Protein AF-A0A1Z8LET2-F1 (afdb_monomer)

Radius of gyration: 22.54 Å; Cα contacts (8 Å, |Δi|>4): 140; chains: 1; bounding box: 55×34×60 Å

Solvent-accessible surface area (backbone atoms only — not comparable to full-atom values): 8296 Å² total; per-residue (Å²): 134,61,70,74,71,72,49,80,79,67,95,64,26,34,44,81,40,73,63,80,97,42,80,42,81,41,83,50,89,59,86,62,62,43,81,44,79,46,72,57,98,89,44,76,45,77,42,40,24,55,63,91,45,68,70,58,54,48,52,53,49,31,58,74,70,73,44,81,90,76,59,78,66,52,55,56,32,51,49,39,41,43,35,38,73,74,68,65,38,51,59,55,58,40,10,58,77,72,73,42,56,45,67,59,27,57,75,75,32,63,79,83,46,61,68,60,51,41,52,54,32,55,74,74,38,81,89,64,66,56,80,90,56,73,120

Sequence (135 aa):
MNVLKSLLKKEETYELMNLGDKAVWKKANFVFTIRKKVEIDGLVSHRDLRINSTKRAWLNFLNQAGVLPFQIRDLRTYFNWVLVSQLGLSNKEAGTYLGNSEAVNNQHYTQVSLGAISAKLRSNGPEMIFPQIAA

Nearest PDB structures (foldseek):
  7bnr-assembly1_A  TM=3.123E-01  e=1.022E+00  Myxococcus xanthus DK 1622
  7o0n-assembly1_B  TM=4.261E-01  e=2.962E+00  Myxococcus xanthus DK 1622
  8xi2-assembly1_L  TM=4.417E-01  e=4.049E+00  Chlamydomonas reinhardtii
  6sdk-assembly1_B  TM=2.758E-01  e=1.795E+00  Bacillus subtilis subsp. subtilis str. 168
  7bm8-assembly1_B  TM=3.318E-01  e=4.311E+00  Caulobacter vibrioides NA1000

pLDDT: mean 78.59, std 12.5, range [42.19, 93.25]

Structure (mmCIF, N/CA/C/O backbone):
data_AF-A0A1Z8LET2-F1
#
_entry.id   AF-A0A1Z8LET2-F1
#
loop_
_atom_site.group_PDB
_atom_site.id
_atom_site.type_symbol
_atom_site.label_atom_id
_atom_site.label_alt_id
_atom_site.label_comp_id
_atom_site.label_asym_id
_atom_site.label_entity_id
_atom_site.label_seq_id
_atom_site.pdbx_PDB_ins_code
_atom_site.Cartn_x
_atom_site.Cartn_y
_atom_site.Cartn_z
_atom_site.occupancy
_atom_site.B_iso_or_equiv
_atom_site.auth_seq_id
_atom_site.auth_comp_id
_atom_site.auth_asym_id
_atom_site.auth_atom_id
_atom_site.pdbx_PDB_model_num
ATOM 1 N N . MET A 1 1 ? -0.034 -16.129 6.304 1.00 48.47 1 MET A N 1
ATOM 2 C CA . MET A 1 1 ? 0.798 -15.525 5.232 1.00 48.47 1 MET A CA 1
ATOM 3 C C . MET A 1 1 ? 0.607 -16.246 3.878 1.00 48.47 1 MET A C 1
ATOM 5 O O . MET A 1 1 ? 1.579 -16.545 3.197 1.00 48.47 1 MET A O 1
ATOM 9 N N . ASN A 1 2 ? -0.643 -16.522 3.465 1.00 57.22 2 ASN A N 1
ATOM 10 C CA . ASN A 1 2 ? -0.955 -17.233 2.205 1.00 57.22 2 ASN A CA 1
ATOM 11 C C . ASN A 1 2 ? -1.275 -16.295 1.028 1.00 57.22 2 ASN A C 1
ATOM 13 O O . ASN A 1 2 ? -1.051 -16.671 -0.115 1.00 57.22 2 ASN A O 1
ATOM 17 N N . VAL A 1 3 ? -1.703 -15.057 1.293 1.00 60.31 3 VAL A N 1
ATOM 18 C CA . VAL A 1 3 ? -2.056 -14.073 0.250 1.00 60.31 3 VAL A CA 1
ATOM 19 C C . VAL A 1 3 ? -0.870 -13.728 -0.655 1.00 60.31 3 VAL A C 1
ATOM 21 O O . VAL A 1 3 ? -1.030 -13.586 -1.858 1.00 60.31 3 VAL A O 1
ATOM 24 N N . LEU A 1 4 ? 0.349 -13.647 -0.113 1.00 61.00 4 LEU A N 1
ATOM 25 C CA . LEU A 1 4 ? 1.532 -13.371 -0.938 1.00 61.00 4 LEU A CA 1
ATOM 26 C C . LEU A 1 4 ? 1.892 -14.544 -1.860 1.00 61.00 4 LEU A C 1
ATOM 28 O O . LEU A 1 4 ? 2.479 -14.324 -2.913 1.00 61.00 4 LEU A O 1
ATOM 32 N N . LYS A 1 5 ? 1.528 -15.777 -1.483 1.00 69.94 5 LYS A N 1
ATOM 33 C CA . LYS A 1 5 ? 1.760 -16.975 -2.302 1.00 69.94 5 LYS A CA 1
ATOM 34 C C . LYS A 1 5 ? 0.753 -17.103 -3.446 1.00 69.94 5 LYS A C 1
ATOM 36 O O . LYS A 1 5 ? 1.074 -17.739 -4.440 1.00 69.94 5 LYS A O 1
ATOM 41 N N . SER A 1 6 ? -0.435 -16.504 -3.318 1.00 75.00 6 SER A N 1
ATOM 42 C CA . SER A 1 6 ? -1.432 -16.462 -4.395 1.00 75.00 6 SER A CA 1
ATOM 43 C C . SER A 1 6 ? -1.172 -15.356 -5.420 1.00 75.00 6 SER A C 1
ATOM 45 O O . SER A 1 6 ? -1.845 -15.312 -6.446 1.00 75.00 6 SER A O 1
ATOM 47 N N . LEU A 1 7 ? -0.227 -14.445 -5.162 1.00 71.25 7 LEU A N 1
ATOM 48 C CA . LEU A 1 7 ? 0.146 -13.427 -6.138 1.00 71.25 7 LEU A CA 1
ATOM 49 C C . LEU A 1 7 ? 0.975 -14.056 -7.258 1.00 71.25 7 LEU A C 1
ATOM 51 O O . LEU A 1 7 ? 1.901 -14.829 -7.015 1.00 71.25 7 LEU A O 1
ATOM 55 N N . LEU A 1 8 ? 0.639 -13.694 -8.495 1.00 73.25 8 LEU A N 1
ATOM 56 C CA . LEU A 1 8 ? 1.292 -14.213 -9.687 1.00 73.25 8 LEU A CA 1
ATOM 57 C C . LEU A 1 8 ? 2.757 -13.762 -9.703 1.00 73.25 8 LEU A C 1
ATOM 59 O O . LEU A 1 8 ? 3.063 -12.591 -9.934 1.00 73.25 8 LEU A O 1
ATOM 63 N N . LYS A 1 9 ? 3.666 -14.696 -9.420 1.00 72.88 9 LYS A N 1
ATOM 64 C CA . LYS A 1 9 ? 5.098 -14.415 -9.381 1.00 72.88 9 LYS A CA 1
ATOM 65 C C . LYS A 1 9 ? 5.611 -14.268 -10.808 1.00 72.88 9 LYS A C 1
ATOM 67 O O . LYS A 1 9 ? 5.437 -15.161 -11.632 1.00 72.88 9 LYS A O 1
ATOM 72 N N . LYS A 1 10 ? 6.233 -13.131 -11.101 1.00 82.06 10 LYS A N 1
ATOM 73 C CA . LYS A 1 10 ? 6.946 -12.938 -12.364 1.00 82.06 10 LYS A CA 1
ATOM 74 C C . LYS A 1 10 ? 8.288 -13.655 -12.287 1.00 82.06 10 LYS A C 1
ATOM 76 O O . LYS A 1 10 ? 8.959 -13.573 -11.259 1.00 82.06 10 LYS A O 1
ATOM 81 N N . GLU A 1 11 ? 8.652 -14.363 -13.353 1.00 76.25 11 GLU A N 1
ATOM 82 C CA . GLU A 1 11 ? 9.924 -15.093 -13.424 1.00 76.25 11 GLU A CA 1
ATOM 83 C C . GLU A 1 11 ? 11.120 -14.141 -13.352 1.00 76.25 11 GLU A C 1
ATOM 85 O O . GLU A 1 11 ? 12.109 -14.429 -12.678 1.00 76.25 11 GLU A O 1
ATOM 90 N N . GLU A 1 12 ? 11.009 -12.975 -13.994 1.00 85.94 12 GLU A N 1
ATOM 91 C CA . GLU A 1 12 ? 12.061 -11.966 -14.024 1.00 85.94 12 GLU A CA 1
ATOM 92 C C . GLU A 1 12 ? 11.473 -10.558 -13.948 1.00 85.94 12 GLU A C 1
ATOM 94 O O . GLU A 1 12 ? 10.543 -10.219 -14.681 1.00 85.94 12 GLU A O 1
ATOM 99 N N . THR A 1 13 ? 12.037 -9.721 -13.074 1.00 90.31 13 THR A N 1
ATOM 100 C CA . THR A 1 13 ? 11.667 -8.305 -12.978 1.00 90.31 13 THR A CA 1
ATOM 101 C C . THR A 1 13 ? 12.907 -7.426 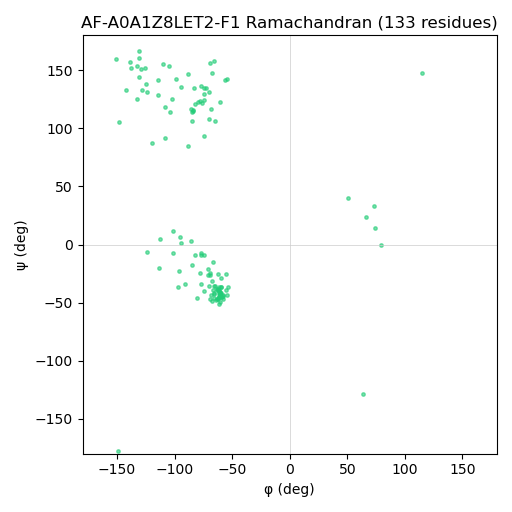-12.939 1.00 90.31 13 THR A C 1
ATOM 103 O O . THR A 1 13 ? 13.975 -7.880 -12.524 1.00 90.31 13 THR A O 1
ATOM 106 N N . TYR A 1 14 ? 12.778 -6.176 -13.379 1.00 89.88 14 TYR A N 1
ATOM 107 C CA . TYR A 1 14 ? 13.911 -5.259 -13.514 1.00 89.88 14 TYR A CA 1
ATOM 108 C C . TYR A 1 14 ? 13.652 -3.907 -12.840 1.00 89.88 14 TYR A C 1
ATOM 110 O O . TYR A 1 14 ? 12.517 -3.426 -12.767 1.00 89.88 14 TYR A O 1
ATOM 118 N N . GLU A 1 15 ? 14.724 -3.266 -12.384 1.00 90.19 15 GLU A N 1
ATOM 119 C CA . GLU A 1 15 ? 14.742 -1.866 -11.952 1.00 90.19 15 GLU A CA 1
ATOM 120 C C . GLU A 1 15 ? 15.918 -1.137 -12.605 1.00 90.19 15 GLU A C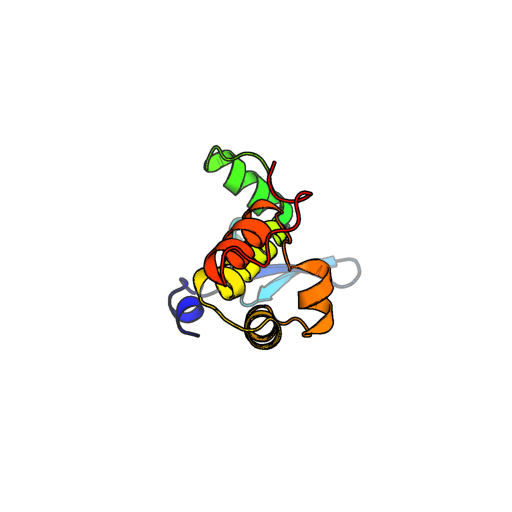 1
ATOM 122 O O . GLU A 1 15 ? 16.985 -1.715 -12.821 1.00 90.19 15 GLU A O 1
ATOM 127 N N . LEU A 1 16 ? 15.702 0.134 -12.941 1.00 88.69 16 LEU A N 1
ATOM 128 C CA . LEU A 1 16 ? 16.763 1.026 -13.381 1.00 88.69 16 LEU A CA 1
ATOM 129 C C . LEU A 1 16 ? 17.407 1.642 -12.139 1.00 88.69 16 LEU A C 1
ATOM 131 O O . LEU A 1 16 ? 16.742 2.359 -11.391 1.00 88.69 16 LEU A O 1
ATOM 135 N N . MET A 1 17 ? 18.686 1.357 -11.923 1.00 87.50 17 MET A N 1
ATOM 136 C CA . MET A 1 17 ? 19.450 1.878 -10.793 1.00 87.50 17 MET A CA 1
ATOM 137 C C . MET A 1 17 ? 20.559 2.800 -11.283 1.00 87.50 17 MET A C 1
ATOM 139 O O . MET A 1 17 ? 21.220 2.508 -12.277 1.00 87.50 17 MET A O 1
ATOM 143 N N . ASN A 1 18 ? 20.802 3.883 -10.551 1.00 87.94 18 ASN A N 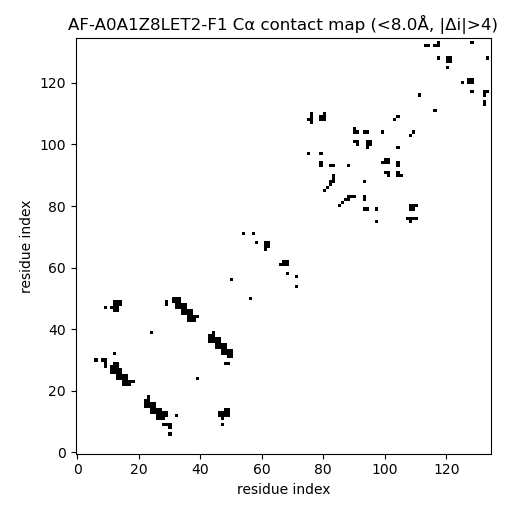1
ATOM 144 C CA . ASN A 1 18 ? 21.955 4.742 -10.793 1.00 87.94 18 ASN A CA 1
ATOM 145 C C . ASN A 1 18 ? 23.164 4.160 -10.050 1.00 87.94 18 ASN A C 1
ATOM 147 O O . ASN A 1 18 ? 23.173 4.097 -8.821 1.00 87.94 18 ASN A O 1
ATOM 151 N N . LEU A 1 19 ? 24.162 3.702 -10.802 1.00 85.06 19 LEU A N 1
ATOM 152 C CA . LEU A 1 19 ? 25.453 3.227 -10.309 1.00 85.06 19 LEU A CA 1
ATOM 153 C C . LEU A 1 19 ? 26.503 4.278 -10.681 1.00 85.06 19 LEU A C 1
ATOM 155 O O . LEU A 1 19 ? 27.039 4.272 -11.790 1.00 85.06 19 LEU A O 1
ATOM 159 N N . GLY A 1 20 ? 26.738 5.218 -9.761 1.00 86.50 20 GLY A N 1
ATOM 160 C CA . GLY A 1 20 ? 27.483 6.443 -10.057 1.00 86.50 20 GLY A CA 1
ATOM 161 C C . GLY A 1 20 ? 26.737 7.283 -11.096 1.00 86.50 20 GLY A C 1
ATOM 162 O O . GLY A 1 20 ? 25.532 7.495 -10.965 1.00 86.50 20 GLY A O 1
ATOM 163 N N . ASP A 1 21 ? 27.434 7.682 -12.159 1.00 88.38 21 ASP A N 1
ATOM 164 C CA . ASP A 1 21 ? 26.877 8.515 -13.236 1.00 88.38 21 ASP A CA 1
ATOM 165 C C . ASP A 1 21 ? 26.152 7.717 -14.333 1.00 88.38 21 ASP A C 1
ATOM 167 O O . ASP A 1 21 ? 25.704 8.282 -15.331 1.00 88.38 21 ASP A O 1
ATOM 171 N N . LYS A 1 22 ? 26.041 6.389 -14.189 1.00 87.81 22 LYS A N 1
ATOM 172 C CA . LYS A 1 22 ? 25.415 5.520 -15.193 1.00 87.81 22 LYS A CA 1
ATOM 173 C C . LYS A 1 22 ? 24.135 4.890 -14.663 1.00 87.81 22 LYS A C 1
ATOM 175 O O . LYS A 1 22 ? 24.129 4.236 -13.621 1.00 87.81 22 LYS A O 1
ATOM 180 N N . ALA A 1 23 ? 23.058 5.028 -15.431 1.00 88.00 23 ALA A N 1
ATOM 181 C CA . ALA A 1 23 ? 21.828 4.284 -15.208 1.00 88.00 23 ALA A CA 1
ATOM 182 C C . ALA A 1 23 ? 21.979 2.868 -15.789 1.00 88.00 23 ALA A C 1
ATOM 184 O O . ALA A 1 23 ? 22.270 2.702 -16.972 1.00 88.00 23 ALA A O 1
ATOM 185 N N . VAL A 1 24 ? 21.804 1.846 -14.953 1.00 90.19 24 VAL A N 1
ATOM 186 C CA . VAL A 1 24 ? 21.989 0.436 -15.312 1.00 90.19 24 VAL A CA 1
ATOM 187 C C . VAL A 1 24 ? 20.749 -0.353 -14.915 1.00 90.19 24 VAL A C 1
ATOM 189 O O . VAL A 1 24 ? 20.249 -0.234 -13.795 1.00 90.19 24 VAL A O 1
ATOM 192 N N . TRP A 1 25 ? 20.260 -1.193 -15.824 1.00 90.12 25 TRP A N 1
ATOM 193 C CA . TRP A 1 25 ? 19.190 -2.135 -15.519 1.00 90.12 25 TRP A CA 1
ATOM 194 C C . TRP A 1 25 ? 19.719 -3.294 -14.678 1.00 90.12 25 TRP A C 1
ATOM 196 O O . TRP A 1 25 ? 20.715 -3.932 -15.020 1.00 90.12 25 TRP A O 1
ATOM 206 N N . LYS A 1 26 ? 19.039 -3.590 -13.571 1.00 89.06 26 LYS A N 1
ATOM 207 C CA . LYS A 1 26 ? 19.358 -4.722 -12.700 1.00 89.06 26 LYS A CA 1
ATOM 208 C C . LYS A 1 26 ? 18.142 -5.615 -12.525 1.00 89.06 26 LYS A C 1
ATOM 210 O O . LYS A 1 26 ? 17.023 -5.135 -12.347 1.00 89.06 26 LYS A O 1
ATOM 215 N N . LYS A 1 27 ? 18.383 -6.925 -12.574 1.00 89.38 27 LYS A N 1
ATOM 216 C CA . LYS A 1 27 ? 17.376 -7.944 -12.275 1.00 89.38 27 LYS A CA 1
ATOM 217 C C . LYS A 1 27 ? 17.115 -7.975 -10.768 1.00 89.38 27 LYS A C 1
ATOM 219 O O . LYS A 1 27 ? 18.054 -7.978 -9.976 1.00 89.38 27 LYS A 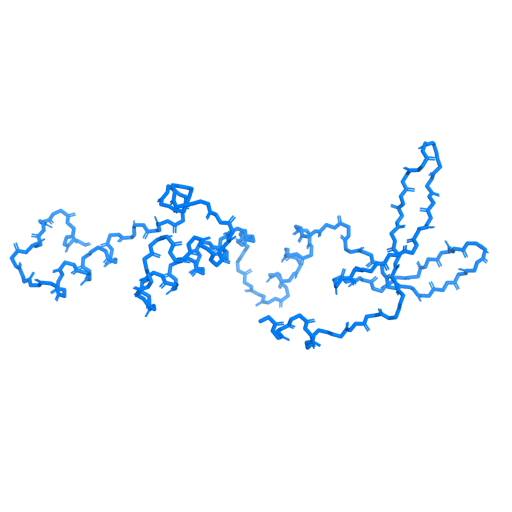O 1
ATOM 224 N N . ALA A 1 28 ? 15.845 -8.025 -10.389 1.00 85.69 28 ALA A N 1
ATOM 225 C CA . ALA A 1 28 ? 15.379 -8.140 -9.012 1.00 85.69 28 ALA A CA 1
ATOM 226 C C . ALA A 1 28 ? 14.044 -8.908 -8.960 1.00 85.69 28 ALA A C 1
ATOM 228 O O . ALA A 1 28 ? 13.547 -9.377 -9.986 1.00 85.69 28 ALA A O 1
ATOM 229 N N . ASN A 1 29 ? 13.465 -9.050 -7.764 1.00 85.50 29 ASN A N 1
ATOM 230 C CA . ASN A 1 29 ? 12.199 -9.750 -7.531 1.00 85.50 29 ASN A CA 1
ATOM 231 C C . ASN A 1 29 ? 11.161 -8.790 -6.935 1.00 85.50 29 ASN A C 1
ATOM 233 O O . ASN A 1 29 ? 11.022 -8.691 -5.715 1.00 85.50 29 ASN A O 1
ATOM 237 N N . PHE A 1 30 ? 10.424 -8.084 -7.790 1.00 85.69 30 PHE A N 1
ATOM 238 C CA . PHE A 1 30 ? 9.322 -7.223 -7.369 1.00 85.69 30 PHE A CA 1
ATOM 239 C C . PHE A 1 30 ? 7.986 -7.955 -7.436 1.00 85.69 30 PHE A C 1
ATOM 241 O O . PHE A 1 30 ? 7.660 -8.608 -8.423 1.00 85.69 30 PHE A O 1
ATOM 248 N N . VAL A 1 31 ? 7.183 -7.794 -6.384 1.00 80.56 31 VAL A N 1
ATOM 249 C CA . VAL A 1 31 ? 5.818 -8.340 -6.321 1.00 80.56 31 VAL A CA 1
ATOM 250 C C . VAL A 1 31 ? 4.860 -7.526 -7.194 1.00 80.56 31 VAL A C 1
ATOM 252 O O . VAL A 1 31 ? 4.018 -8.088 -7.886 1.00 80.56 31 VAL A O 1
ATOM 255 N N . PHE A 1 32 ? 5.010 -6.199 -7.193 1.00 80.19 32 PHE A N 1
ATOM 256 C CA . PHE A 1 32 ? 4.182 -5.289 -7.979 1.00 80.19 32 PHE A CA 1
ATOM 257 C C . PHE A 1 32 ? 4.992 -4.710 -9.133 1.00 80.19 32 PHE A C 1
ATOM 259 O O . PHE A 1 32 ? 5.987 -4.010 -8.914 1.00 80.19 32 PHE A O 1
ATOM 266 N N . THR A 1 33 ? 4.553 -4.996 -10.355 1.00 87.56 33 THR A N 1
ATOM 267 C CA . THR A 1 33 ? 5.269 -4.634 -11.577 1.00 87.56 33 THR A CA 1
ATOM 268 C C . THR A 1 33 ? 4.379 -3.946 -12.602 1.00 87.56 33 THR A C 1
ATOM 270 O O . THR A 1 33 ? 3.153 -4.029 -12.554 1.00 87.56 33 THR A O 1
ATOM 273 N N . ILE A 1 34 ? 5.015 -3.245 -13.537 1.00 86.69 34 ILE A N 1
ATOM 274 C CA . ILE A 1 34 ? 4.397 -2.681 -14.733 1.00 86.69 34 ILE A CA 1
ATOM 275 C C . ILE A 1 34 ? 5.130 -3.197 -15.968 1.00 86.69 34 ILE A C 1
ATOM 277 O O . ILE A 1 34 ? 6.358 -3.133 -16.040 1.00 86.69 34 ILE A O 1
ATOM 281 N N . ARG A 1 35 ? 4.381 -3.684 -16.958 1.00 89.19 35 ARG A N 1
ATOM 282 C CA . ARG A 1 35 ? 4.961 -4.161 -18.213 1.00 89.19 35 ARG A CA 1
ATOM 283 C C . ARG A 1 35 ? 5.232 -2.987 -19.145 1.00 89.19 35 ARG A C 1
ATOM 285 O O . ARG A 1 35 ? 4.311 -2.255 -19.499 1.00 89.19 35 ARG A O 1
ATOM 292 N N . LYS A 1 36 ? 6.491 -2.795 -19.541 1.00 90.19 36 LYS A N 1
ATOM 293 C CA . LYS A 1 36 ? 6.907 -1.725 -20.463 1.00 90.19 36 LYS A CA 1
ATOM 294 C C . LYS A 1 36 ? 7.923 -2.232 -21.476 1.00 90.19 36 LYS A C 1
ATOM 296 O O . LYS A 1 36 ? 8.685 -3.151 -21.189 1.00 90.19 36 LYS A O 1
ATOM 301 N N . LYS A 1 37 ? 7.939 -1.614 -22.656 1.00 92.88 37 LYS A N 1
ATOM 302 C CA . LYS A 1 37 ? 8.987 -1.812 -23.662 1.00 92.88 37 LYS A CA 1
ATOM 303 C C . LYS A 1 37 ? 10.240 -1.053 -23.224 1.00 92.88 37 LYS A C 1
ATOM 305 O O . LYS A 1 37 ? 10.168 0.156 -23.017 1.00 92.88 37 LYS A O 1
ATOM 310 N N . VAL A 1 38 ? 11.352 -1.763 -23.061 1.00 91.12 38 VAL A N 1
ATOM 311 C CA . VAL A 1 38 ? 12.654 -1.203 -22.669 1.00 91.12 38 VAL A CA 1
ATOM 312 C C . VAL A 1 38 ? 13.776 -1.855 -23.463 1.00 91.12 38 VAL A C 1
ATOM 314 O O . VAL A 1 38 ? 13.620 -2.968 -23.966 1.00 91.12 38 VAL A O 1
ATOM 317 N N . GLU A 1 39 ? 14.899 -1.154 -23.562 1.00 90.19 39 GLU A N 1
ATOM 318 C CA . GLU A 1 39 ? 16.147 -1.675 -24.107 1.00 90.19 39 GLU A CA 1
ATOM 319 C C . GLU A 1 39 ? 17.098 -2.012 -22.960 1.00 90.19 39 GLU A C 1
ATOM 321 O O . GLU A 1 39 ? 17.364 -1.172 -22.096 1.00 90.19 39 GLU A O 1
ATOM 326 N N . ILE A 1 40 ? 17.567 -3.257 -22.937 1.00 85.88 40 ILE A N 1
ATOM 327 C CA . ILE A 1 40 ? 18.545 -3.762 -21.973 1.00 85.88 40 ILE A CA 1
ATOM 328 C C . ILE A 1 40 ? 19.591 -4.522 -22.782 1.00 85.88 40 ILE A C 1
ATOM 330 O O . ILE A 1 40 ? 19.221 -5.399 -23.561 1.00 85.88 40 ILE A O 1
ATOM 334 N N . ASP A 1 41 ? 20.865 -4.158 -22.631 1.00 83.81 41 ASP A N 1
ATOM 335 C CA . ASP A 1 41 ? 21.998 -4.784 -23.328 1.00 83.81 41 ASP A CA 1
ATOM 336 C C . ASP A 1 41 ? 21.802 -4.882 -24.859 1.00 83.81 41 ASP A C 1
ATOM 338 O O . ASP A 1 41 ? 22.109 -5.895 -25.482 1.00 83.81 41 ASP A O 1
ATOM 342 N N . GLY A 1 42 ? 21.235 -3.832 -25.472 1.00 86.12 42 GLY A N 1
ATOM 343 C CA . GLY A 1 42 ? 20.965 -3.757 -26.916 1.00 86.12 42 GLY A CA 1
ATOM 344 C C . GLY A 1 42 ? 19.717 -4.516 -27.389 1.00 86.12 42 GLY A C 1
ATOM 345 O O . GLY A 1 42 ? 19.393 -4.491 -28.575 1.00 86.12 42 GLY A O 1
ATOM 346 N N . LEU A 1 43 ? 18.983 -5.179 -26.486 1.00 89.56 43 LEU A N 1
ATOM 347 C CA . LEU A 1 43 ? 17.758 -5.907 -26.811 1.00 89.56 43 LEU A CA 1
ATOM 348 C C . LEU A 1 43 ? 16.510 -5.139 -26.368 1.00 89.56 43 LEU A C 1
ATOM 350 O O . LEU A 1 43 ? 16.203 -5.020 -25.177 1.00 89.56 43 LEU A O 1
ATOM 354 N N . VAL A 1 44 ? 15.715 -4.699 -27.344 1.00 91.19 44 VAL A N 1
ATOM 355 C CA . VAL A 1 44 ? 14.426 -4.045 -27.102 1.00 91.19 44 VAL A CA 1
ATOM 356 C C . VAL A 1 44 ? 13.332 -5.091 -26.902 1.00 91.19 44 VAL A C 1
ATOM 358 O O . VAL A 1 44 ? 12.967 -5.824 -27.818 1.00 91.19 44 VAL A O 1
ATOM 361 N N . SER A 1 45 ? 12.760 -5.152 -25.704 1.00 91.38 45 SER A N 1
ATOM 362 C CA . SER A 1 45 ? 11.738 -6.147 -25.357 1.00 91.38 45 SER A CA 1
ATOM 363 C C . SER A 1 45 ? 10.773 -5.624 -24.292 1.00 91.38 45 SER A C 1
ATOM 365 O O . SER A 1 45 ? 11.058 -4.664 -23.577 1.00 91.38 45 SER A O 1
ATOM 367 N N . HIS A 1 46 ? 9.589 -6.232 -24.194 1.00 92.19 46 HIS A N 1
ATOM 368 C CA . HIS A 1 46 ? 8.676 -5.942 -23.088 1.00 92.19 46 HIS A CA 1
ATOM 369 C C . HIS A 1 46 ? 9.151 -6.667 -21.831 1.00 92.19 46 HIS A C 1
ATOM 371 O O . HIS A 1 46 ? 9.264 -7.892 -21.839 1.00 92.19 46 HIS A O 1
ATOM 377 N N . ARG A 1 47 ? 9.380 -5.919 -20.753 1.00 89.44 47 ARG A N 1
ATOM 378 C CA . ARG A 1 47 ? 9.821 -6.443 -19.456 1.00 89.44 47 ARG A CA 1
ATOM 379 C C . ARG A 1 47 ? 8.882 -5.987 -18.346 1.00 89.44 47 ARG A C 1
ATOM 381 O O . ARG A 1 47 ? 8.257 -4.929 -18.451 1.00 89.44 47 ARG A O 1
ATOM 388 N N . ASP A 1 48 ? 8.793 -6.793 -17.294 1.00 91.38 48 ASP A N 1
ATOM 389 C CA . ASP A 1 48 ? 8.096 -6.437 -16.060 1.00 91.38 48 ASP A CA 1
ATOM 390 C C . ASP A 1 48 ? 9.048 -5.617 -15.174 1.00 91.38 48 ASP A C 1
ATOM 392 O O . ASP A 1 48 ? 10.104 -6.087 -14.749 1.00 91.38 48 ASP A O 1
ATOM 396 N N . LEU A 1 49 ? 8.696 -4.356 -14.931 1.00 90.06 49 LEU A N 1
ATOM 397 C CA . LEU A 1 49 ? 9.525 -3.394 -14.205 1.00 90.06 49 LEU A CA 1
ATOM 398 C C . LEU A 1 49 ? 8.922 -3.062 -12.847 1.00 90.06 49 LEU A C 1
ATOM 400 O O . LEU A 1 49 ? 7.702 -3.115 -12.691 1.00 90.06 49 LEU A O 1
ATOM 404 N N . ARG A 1 50 ? 9.741 -2.625 -11.887 1.00 87.50 50 ARG A N 1
ATOM 405 C CA . ARG A 1 50 ? 9.234 -2.032 -10.640 1.00 87.50 50 ARG A CA 1
ATOM 406 C C . ARG A 1 50 ? 8.273 -0.872 -10.936 1.00 87.50 50 ARG A C 1
ATOM 408 O O . ARG A 1 50 ? 8.492 -0.061 -11.835 1.00 87.50 50 ARG A O 1
ATOM 415 N N . ILE A 1 51 ? 7.215 -0.741 -10.137 1.00 85.31 51 ILE A N 1
ATOM 416 C CA . ILE A 1 51 ? 6.404 0.480 -10.132 1.00 85.31 51 ILE A CA 1
ATOM 417 C C . ILE A 1 51 ? 7.230 1.634 -9.543 1.00 85.31 51 ILE A C 1
ATOM 419 O O . ILE A 1 51 ? 7.563 1.631 -8.361 1.00 85.31 51 ILE A O 1
ATOM 423 N N . ASN A 1 52 ? 7.500 2.658 -10.354 1.00 79.75 52 ASN A N 1
ATOM 424 C CA . ASN A 1 52 ? 8.324 3.805 -9.944 1.00 79.75 52 ASN A CA 1
ATOM 425 C C . ASN A 1 52 ? 7.653 4.710 -8.896 1.00 79.75 52 ASN A C 1
ATOM 427 O O . ASN A 1 52 ? 8.330 5.443 -8.183 1.00 79.75 52 ASN A O 1
ATOM 431 N N . SER A 1 53 ? 6.319 4.724 -8.824 1.00 85.56 53 SER A N 1
ATOM 432 C CA . SER A 1 53 ? 5.595 5.562 -7.866 1.00 85.56 53 SER A CA 1
ATOM 433 C C . SER A 1 53 ? 4.294 4.915 -7.419 1.00 85.56 53 SER A C 1
ATOM 435 O O . SER A 1 53 ? 3.292 4.938 -8.137 1.00 85.56 53 SER A O 1
ATOM 437 N N . THR A 1 54 ? 4.290 4.410 -6.186 1.00 84.62 54 THR A N 1
ATOM 438 C CA . THR A 1 54 ? 3.087 3.876 -5.536 1.00 84.62 54 THR A CA 1
ATOM 439 C C . THR A 1 54 ? 1.995 4.939 -5.421 1.00 84.62 54 THR A C 1
ATOM 441 O O . THR A 1 54 ? 0.829 4.638 -5.637 1.00 84.62 54 THR A O 1
ATOM 444 N N . LYS A 1 55 ? 2.359 6.208 -5.173 1.00 86.12 55 LYS A N 1
ATOM 445 C CA . LYS A 1 55 ? 1.401 7.326 -5.098 1.00 86.12 55 LYS A CA 1
ATOM 446 C C . LYS A 1 55 ? 0.661 7.544 -6.423 1.00 86.12 55 LYS A C 1
ATOM 448 O O . LYS A 1 55 ? -0.554 7.705 -6.414 1.00 86.12 55 LYS A O 1
ATOM 453 N N . ARG A 1 56 ? 1.376 7.541 -7.558 1.00 87.00 56 ARG A N 1
ATOM 454 C CA . ARG A 1 56 ? 0.744 7.683 -8.884 1.00 87.00 56 ARG A CA 1
ATOM 455 C C . ARG A 1 56 ? -0.098 6.461 -9.235 1.00 87.00 56 ARG A C 1
ATOM 457 O O . ARG A 1 56 ? -1.211 6.622 -9.716 1.00 87.00 56 ARG A O 1
ATOM 464 N N . ALA A 1 57 ? 0.420 5.260 -8.970 1.00 86.62 57 ALA A N 1
ATOM 465 C CA . ALA A 1 57 ? -0.320 4.022 -9.199 1.00 86.62 57 ALA A CA 1
ATOM 466 C C . ALA A 1 57 ? -1.641 4.005 -8.413 1.00 86.62 57 ALA A C 1
ATOM 468 O O . ALA A 1 57 ? -2.683 3.683 -8.970 1.00 86.62 57 ALA A O 1
ATOM 469 N N . TRP A 1 58 ? -1.602 4.438 -7.153 1.00 89.56 58 TRP A N 1
ATOM 470 C CA . TRP A 1 58 ? -2.780 4.566 -6.305 1.00 89.56 58 TRP A CA 1
ATOM 471 C C . TRP A 1 58 ? -3.796 5.583 -6.828 1.00 89.56 58 TRP A C 1
ATOM 473 O O . TRP A 1 58 ? -4.975 5.267 -6.927 1.00 89.56 58 TRP A O 1
ATOM 483 N N . LEU A 1 59 ? -3.348 6.780 -7.218 1.00 89.25 59 LEU A N 1
ATOM 484 C CA . LEU A 1 59 ? -4.249 7.792 -7.772 1.00 89.25 59 LEU A CA 1
ATOM 485 C C . LEU A 1 59 ? -4.933 7.299 -9.056 1.00 89.25 59 LEU A C 1
ATOM 487 O O . LEU A 1 59 ? -6.137 7.468 -9.216 1.00 89.25 59 LEU A O 1
ATOM 491 N N . ASN A 1 60 ? -4.181 6.643 -9.943 1.00 88.19 60 ASN A N 1
ATOM 492 C CA . ASN A 1 60 ? -4.741 6.055 -11.158 1.00 88.19 60 ASN A CA 1
ATOM 493 C C . ASN A 1 60 ? -5.784 4.980 -10.838 1.00 88.19 60 ASN A C 1
ATOM 495 O O . ASN A 1 60 ? -6.817 4.929 -11.498 1.00 88.19 60 ASN A O 1
ATOM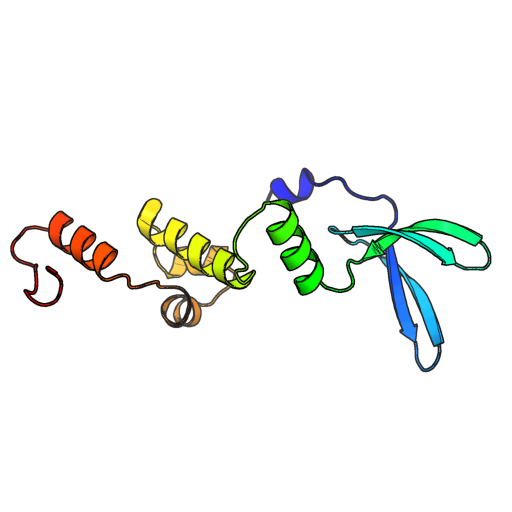 499 N N . PHE A 1 61 ? -5.527 4.151 -9.824 1.00 88.75 61 PHE A N 1
ATOM 500 C CA . PHE A 1 61 ? -6.474 3.138 -9.369 1.00 88.75 61 PHE A CA 1
ATOM 501 C C . PHE A 1 61 ? -7.779 3.764 -8.858 1.00 88.75 61 PHE A C 1
ATOM 503 O O . PHE A 1 61 ? -8.852 3.348 -9.286 1.00 88.75 61 PHE A O 1
ATOM 510 N N . LEU A 1 62 ? -7.704 4.802 -8.017 1.00 91.25 62 LEU A N 1
ATOM 511 C CA . LEU A 1 62 ? -8.899 5.504 -7.532 1.00 91.25 62 LEU A CA 1
ATOM 512 C C . LEU A 1 62 ? -9.706 6.133 -8.670 1.00 91.25 62 LEU A C 1
ATOM 514 O O . LEU A 1 62 ? -10.925 5.979 -8.712 1.00 91.25 62 LEU A O 1
ATOM 518 N N . ASN A 1 63 ? -9.021 6.766 -9.627 1.00 91.06 63 ASN A N 1
ATOM 519 C CA . ASN A 1 63 ? -9.663 7.353 -10.801 1.00 91.06 63 ASN A CA 1
ATOM 520 C C . ASN A 1 63 ? -10.387 6.294 -11.645 1.00 91.06 63 ASN A C 1
ATOM 522 O O . ASN A 1 63 ? -11.511 6.522 -12.077 1.00 91.06 63 ASN A O 1
ATOM 526 N N . GLN A 1 64 ? -9.767 5.128 -11.860 1.00 90.62 64 GLN A N 1
ATOM 527 C CA . GLN A 1 64 ? -10.388 4.013 -12.586 1.00 90.62 64 GLN A CA 1
ATOM 528 C C . GLN A 1 64 ? -11.595 3.433 -11.845 1.00 90.62 64 GLN A C 1
ATOM 530 O O . GLN A 1 64 ? -12.567 3.037 -12.479 1.00 90.62 64 GLN A O 1
ATOM 535 N N . ALA A 1 65 ? -11.540 3.395 -10.515 1.00 91.69 65 ALA A N 1
ATOM 536 C CA . ALA A 1 65 ? -12.639 2.927 -9.681 1.00 91.69 65 ALA A CA 1
ATOM 537 C C . ALA A 1 65 ? -13.775 3.959 -9.530 1.00 91.69 65 ALA A C 1
ATOM 539 O O . ALA A 1 65 ? -14.801 3.638 -8.936 1.00 91.69 65 ALA A O 1
ATOM 540 N N . GLY A 1 66 ? -13.604 5.192 -10.026 1.00 93.25 66 GLY A N 1
ATOM 541 C CA . GLY A 1 66 ? -14.582 6.272 -9.860 1.00 93.25 66 GLY A CA 1
ATOM 542 C C . GLY A 1 66 ? -14.741 6.739 -8.409 1.00 93.25 66 GLY A C 1
ATOM 543 O O . GLY A 1 66 ? -15.792 7.260 -8.042 1.00 93.25 66 GLY A O 1
ATOM 544 N N . VAL A 1 67 ? -13.722 6.534 -7.568 1.00 90.88 67 VAL A N 1
ATOM 545 C CA . VAL A 1 67 ? -13.757 6.877 -6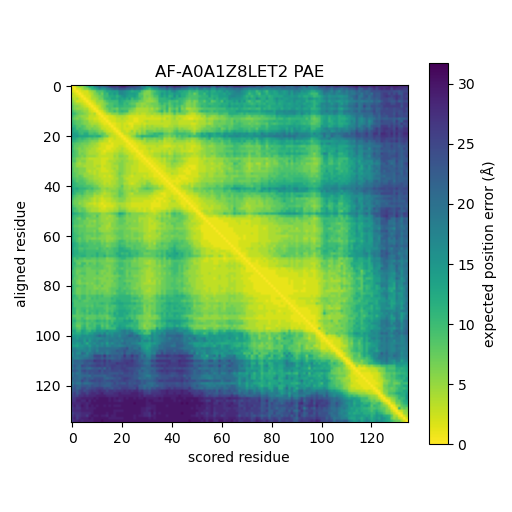.140 1.00 90.88 67 VAL A CA 1
ATOM 546 C C . VAL A 1 67 ? -13.051 8.208 -5.909 1.00 90.88 67 VAL A C 1
ATOM 548 O O . VAL A 1 67 ? -12.023 8.499 -6.523 1.00 90.88 67 VAL A O 1
ATOM 551 N N . LEU A 1 68 ? -13.586 9.013 -4.986 1.00 88.69 68 LEU A N 1
ATOM 552 C CA . LEU A 1 68 ? -12.944 10.257 -4.570 1.00 88.69 68 LEU A CA 1
ATOM 553 C C . LEU A 1 68 ? -11.513 9.998 -4.063 1.00 88.69 68 LEU A C 1
ATOM 555 O O . LEU A 1 68 ? -11.275 9.005 -3.369 1.00 88.69 68 LEU A O 1
ATOM 559 N N . PRO A 1 69 ? -10.549 10.883 -4.371 1.00 87.81 69 PRO A N 1
ATOM 560 C CA . PRO A 1 69 ? -9.171 10.693 -3.952 1.00 87.81 69 PRO A CA 1
ATOM 561 C C . PRO A 1 69 ? -9.041 10.634 -2.428 1.00 87.81 69 PRO A C 1
ATOM 563 O O . PRO A 1 69 ? -9.367 11.590 -1.729 1.00 87.81 69 PRO A O 1
ATOM 566 N N . PHE A 1 70 ? -8.479 9.540 -1.923 1.00 88.56 70 PHE A N 1
ATOM 567 C CA . PHE A 1 70 ? -8.036 9.410 -0.538 1.00 88.56 70 PHE A CA 1
ATOM 568 C C . PHE A 1 70 ? -6.614 8.851 -0.498 1.00 88.56 70 PHE A C 1
ATOM 570 O O . PHE A 1 70 ? -6.062 8.413 -1.513 1.00 88.56 70 PHE A O 1
ATOM 577 N N . GLN A 1 71 ? -5.955 8.920 0.650 1.00 86.69 71 GLN A N 1
ATOM 578 C CA . GLN A 1 71 ? -4.555 8.541 0.776 1.00 86.69 71 GLN A CA 1
ATOM 579 C C . GLN A 1 71 ? -4.429 7.047 1.086 1.00 86.69 71 GLN A C 1
ATOM 581 O O . GLN A 1 71 ? -5.213 6.487 1.841 1.00 86.69 71 GLN A O 1
ATOM 586 N N . ILE A 1 72 ? -3.371 6.397 0.583 1.00 85.25 72 ILE A N 1
ATOM 587 C CA . ILE A 1 72 ? -3.083 4.981 0.898 1.00 85.25 72 ILE A CA 1
ATOM 588 C C . ILE A 1 72 ? -3.042 4.750 2.416 1.00 85.25 72 ILE A C 1
ATOM 590 O O . ILE A 1 72 ? -3.485 3.713 2.900 1.00 85.25 72 ILE A O 1
ATOM 594 N N . ARG A 1 73 ? -2.525 5.722 3.184 1.00 83.19 73 ARG A N 1
ATOM 595 C CA . ARG A 1 73 ? -2.469 5.630 4.650 1.00 83.19 73 ARG A CA 1
ATOM 596 C C . ARG A 1 73 ? -3.852 5.542 5.298 1.00 83.19 73 ARG A C 1
ATOM 598 O O . ARG A 1 73 ? -3.958 4.946 6.362 1.00 83.19 73 ARG A O 1
ATOM 605 N N . ASP A 1 74 ? -4.896 6.049 4.650 1.00 83.81 74 ASP A N 1
ATOM 606 C CA . ASP A 1 74 ? -6.253 5.998 5.191 1.00 83.81 74 ASP A CA 1
ATOM 607 C C . ASP A 1 74 ? -6.792 4.560 5.160 1.00 83.81 74 ASP A C 1
ATOM 609 O O . ASP A 1 74 ? -7.559 4.187 6.042 1.00 83.81 74 ASP A O 1
ATOM 613 N N . LEU A 1 75 ? -6.308 3.702 4.243 1.00 87.12 75 LEU A N 1
ATOM 614 C CA . LEU A 1 75 ? -6.581 2.257 4.294 1.00 87.12 75 LEU A CA 1
ATOM 615 C C . LEU A 1 75 ? -6.035 1.626 5.575 1.00 87.12 75 LEU A C 1
ATOM 617 O O . LEU A 1 75 ? -6.674 0.752 6.150 1.00 87.12 75 LEU A O 1
ATOM 621 N N . ARG A 1 76 ? -4.851 2.060 6.026 1.00 84.62 76 ARG A N 1
ATOM 622 C CA . ARG A 1 76 ? -4.232 1.563 7.263 1.00 84.62 76 ARG A CA 1
ATOM 623 C C . ARG A 1 76 ? -5.063 1.973 8.478 1.00 84.62 76 ARG A C 1
ATOM 625 O O . ARG A 1 76 ? -5.289 1.152 9.360 1.00 84.62 76 ARG A O 1
ATOM 632 N N . THR A 1 77 ? -5.558 3.209 8.488 1.00 83.00 77 THR A N 1
ATOM 633 C CA . THR A 1 77 ? -6.466 3.719 9.525 1.00 83.00 77 THR A CA 1
ATOM 634 C C . THR A 1 77 ? -7.797 2.979 9.532 1.00 83.00 77 THR A C 1
ATOM 636 O O . THR A 1 77 ? -8.227 2.510 10.583 1.00 83.00 77 THR A O 1
ATOM 639 N N . TYR A 1 78 ? -8.415 2.802 8.364 1.00 85.44 78 TYR A N 1
ATOM 640 C CA . TYR A 1 78 ? -9.647 2.033 8.232 1.00 85.44 78 TYR A CA 1
ATOM 641 C C . TYR A 1 78 ? -9.458 0.585 8.696 1.00 85.44 78 TYR A C 1
ATOM 643 O O . TYR A 1 78 ? -10.258 0.073 9.474 1.00 85.44 78 TYR A O 1
ATOM 651 N N . PHE A 1 79 ? -8.365 -0.064 8.288 1.00 88.00 79 PHE A N 1
ATOM 652 C CA . PHE A 1 79 ? -8.079 -1.431 8.704 1.00 88.00 79 PHE A CA 1
ATOM 653 C C . PHE A 1 79 ? -7.869 -1.535 10.221 1.00 88.00 79 PHE A C 1
ATOM 655 O O . PHE A 1 79 ? -8.404 -2.453 10.837 1.00 88.00 79 PHE A O 1
ATOM 662 N N . ASN A 1 80 ? -7.192 -0.565 10.850 1.00 86.25 80 ASN A N 1
ATOM 663 C CA . ASN A 1 80 ? -7.104 -0.500 12.311 1.00 86.25 80 ASN A CA 1
ATOM 664 C C . ASN A 1 80 ? -8.489 -0.402 12.968 1.00 86.25 80 ASN A C 1
ATOM 666 O O . ASN A 1 80 ? -8.777 -1.126 13.920 1.00 86.25 80 ASN A O 1
ATOM 670 N N . TRP A 1 81 ? -9.363 0.462 12.440 1.00 84.19 81 TRP A N 1
ATOM 671 C CA . TRP A 1 81 ? -10.732 0.592 12.935 1.00 84.19 81 TRP A CA 1
ATOM 672 C C . TRP A 1 81 ? -11.515 -0.721 12.814 1.00 84.19 81 TRP A C 1
ATOM 674 O O . TRP A 1 81 ? -12.199 -1.085 13.769 1.00 84.19 81 TRP A O 1
ATOM 684 N N . VAL A 1 82 ? -11.385 -1.460 11.705 1.00 86.69 82 VAL A N 1
ATOM 685 C CA . VAL A 1 82 ? -12.013 -2.784 11.541 1.00 86.69 82 VAL A CA 1
ATOM 686 C C . VAL A 1 82 ? -11.507 -3.757 12.610 1.00 86.69 82 VAL A C 1
ATOM 688 O O . VAL A 1 82 ? -12.315 -4.383 13.294 1.00 86.69 82 VAL A O 1
ATOM 691 N N . LEU A 1 83 ? -10.188 -3.854 12.806 1.00 87.06 83 LEU A N 1
ATOM 692 C CA . LEU A 1 83 ? -9.588 -4.760 13.793 1.00 87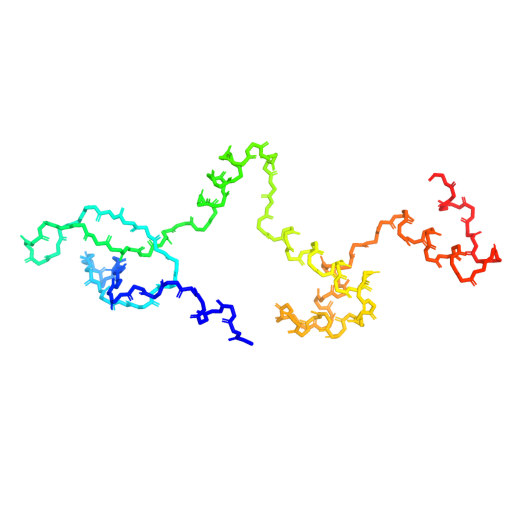.06 83 LEU A CA 1
ATOM 693 C C . LEU A 1 83 ? -10.099 -4.477 15.214 1.00 87.06 83 LEU A C 1
ATOM 695 O O . LEU A 1 83 ? -10.507 -5.395 15.919 1.00 87.06 83 LEU A O 1
ATOM 699 N N . VAL A 1 84 ? -10.124 -3.209 15.624 1.00 85.31 84 VAL A N 1
ATOM 700 C CA . VAL A 1 84 ? -10.500 -2.832 16.995 1.00 85.31 84 VAL A CA 1
ATOM 701 C C . VAL A 1 84 ? -12.017 -2.801 17.194 1.00 85.31 84 VAL A C 1
ATOM 703 O O . VAL A 1 84 ? -12.530 -3.297 18.193 1.00 85.31 84 VAL A O 1
ATOM 706 N N . SER A 1 85 ? -12.754 -2.191 16.266 1.00 80.50 85 SER A N 1
ATOM 707 C CA . SER A 1 85 ? -14.177 -1.882 16.463 1.00 80.50 85 SER A CA 1
ATOM 708 C C . SER A 1 85 ? -15.106 -2.989 15.988 1.00 80.50 85 SER A C 1
ATOM 710 O O . SER A 1 85 ? -16.158 -3.170 16.588 1.00 80.50 85 SER A O 1
ATOM 712 N N . GLN A 1 86 ? -14.741 -3.704 14.920 1.00 81.81 86 GLN A N 1
ATOM 713 C CA . GLN A 1 86 ? -15.579 -4.768 14.353 1.00 81.81 86 GLN A CA 1
ATOM 714 C C . GLN A 1 86 ? -15.154 -6.150 14.851 1.00 81.81 86 GLN A C 1
ATOM 716 O O . GLN A 1 86 ? -16.003 -7.001 15.086 1.00 81.81 86 GLN A O 1
ATOM 721 N N . LEU A 1 87 ? -13.848 -6.373 15.028 1.00 85.88 87 LEU A N 1
ATOM 722 C CA . LEU A 1 87 ? -13.305 -7.669 15.449 1.00 85.88 87 LEU A CA 1
ATOM 723 C C . LEU A 1 87 ? -12.929 -7.725 16.939 1.00 85.88 87 LEU A C 1
ATOM 725 O O . LEU A 1 87 ? -12.611 -8.799 17.440 1.00 85.88 87 LEU A O 1
ATOM 729 N N . GLY A 1 88 ? -12.988 -6.596 17.653 1.00 83.06 88 GLY A N 1
ATOM 730 C CA . GLY A 1 88 ? -12.795 -6.540 19.105 1.00 83.06 88 GLY A CA 1
ATOM 731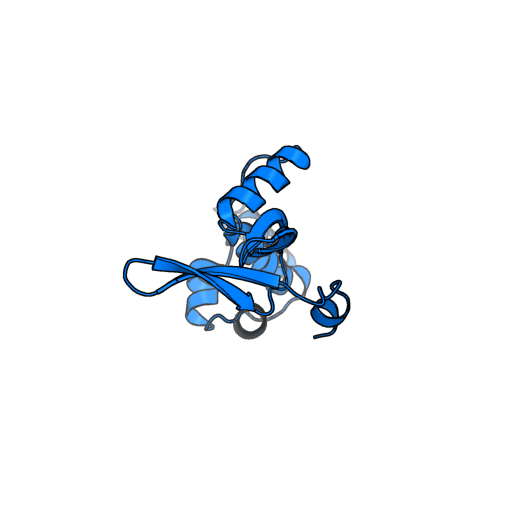 C C . GLY A 1 88 ? -11.349 -6.702 19.582 1.00 83.06 88 GLY A C 1
ATOM 732 O O . GLY A 1 88 ? -11.137 -6.931 20.771 1.00 83.06 88 GLY A O 1
ATOM 733 N N . LEU A 1 89 ? -10.355 -6.587 18.694 1.00 85.69 89 LEU A N 1
ATOM 734 C CA . LEU A 1 89 ? -8.944 -6.688 19.075 1.00 85.69 89 LEU A CA 1
ATOM 735 C C . LEU A 1 89 ? -8.534 -5.498 19.948 1.00 85.69 89 LEU A C 1
ATOM 737 O O . LEU A 1 89 ? -8.970 -4.361 19.744 1.00 85.69 89 LEU A O 1
ATOM 741 N N . SER A 1 90 ? -7.611 -5.739 20.875 1.00 83.25 90 SER A N 1
ATOM 742 C CA . SER A 1 90 ? -6.933 -4.659 21.588 1.00 83.25 90 SER A CA 1
ATOM 743 C C . SER A 1 90 ? -6.055 -3.834 20.638 1.00 83.25 90 SER A C 1
ATOM 745 O O . SER A 1 90 ? -5.586 -4.310 19.599 1.00 83.25 90 SER A O 1
ATOM 747 N N . ASN A 1 91 ? -5.751 -2.589 21.016 1.00 79.31 91 ASN A N 1
ATOM 748 C CA . ASN A 1 91 ? -4.854 -1.732 20.230 1.00 79.31 91 ASN A CA 1
ATOM 749 C C . ASN A 1 91 ? -3.448 -2.330 20.059 1.00 79.31 91 ASN A C 1
ATOM 751 O O . ASN A 1 91 ? -2.799 -2.074 19.041 1.00 79.31 91 ASN A O 1
ATOM 755 N N . LYS A 1 92 ? -2.993 -3.149 21.017 1.00 81.69 92 LYS A N 1
ATOM 756 C CA . LYS A 1 92 ? -1.724 -3.882 20.952 1.00 81.69 92 LYS A CA 1
ATOM 757 C C . LYS A 1 92 ? -1.759 -4.988 19.892 1.00 81.69 92 LYS A C 1
ATOM 759 O O . LYS A 1 92 ? -0.842 -5.094 19.074 1.00 81.69 92 LYS A O 1
ATOM 764 N N . GLU A 1 93 ? -2.826 -5.783 19.864 1.00 84.12 93 GLU A N 1
ATOM 765 C CA . GLU A 1 93 ? -3.014 -6.839 18.861 1.00 84.12 93 GLU A CA 1
ATOM 766 C C . GLU A 1 93 ? -3.185 -6.242 17.462 1.00 84.12 93 GLU A C 1
ATOM 768 O O . GLU A 1 93 ? -2.497 -6.653 16.528 1.00 84.12 93 GLU A O 1
ATOM 773 N N . ALA A 1 94 ? -4.020 -5.209 17.323 1.00 85.12 94 ALA A N 1
ATOM 774 C CA . ALA A 1 94 ? -4.189 -4.498 16.059 1.00 85.12 94 ALA A CA 1
ATOM 775 C C . ALA A 1 94 ? -2.867 -3.865 15.578 1.00 85.12 94 ALA A C 1
ATOM 777 O O . ALA A 1 94 ? -2.502 -3.991 14.407 1.00 85.12 94 ALA A O 1
ATOM 778 N N . GLY A 1 95 ? -2.086 -3.274 16.491 1.00 81.06 95 GLY A N 1
ATOM 779 C CA . GLY A 1 95 ? -0.761 -2.725 16.193 1.00 81.06 95 GLY A CA 1
ATOM 780 C C . GLY A 1 95 ? 0.214 -3.774 15.650 1.00 81.06 95 GLY A C 1
ATOM 781 O O . GLY A 1 95 ? 0.952 -3.488 14.704 1.00 81.06 95 GLY A O 1
ATOM 782 N N . THR A 1 96 ? 0.143 -5.009 16.156 1.00 83.50 96 THR A N 1
ATOM 783 C CA . THR A 1 96 ? 0.951 -6.143 15.671 1.00 83.50 96 THR A CA 1
ATOM 784 C C . THR A 1 96 ? 0.655 -6.464 14.203 1.00 83.50 96 THR A C 1
ATOM 786 O O . THR A 1 96 ? 1.586 -6.669 13.426 1.00 83.50 96 THR A O 1
ATOM 789 N N . TYR A 1 97 ? -0.614 -6.428 13.780 1.00 81.88 97 TYR A N 1
ATOM 790 C CA . TYR A 1 97 ? -0.991 -6.640 12.372 1.00 81.88 97 TYR A CA 1
ATOM 791 C C . TYR A 1 97 ? -0.521 -5.520 11.440 1.00 81.88 97 TYR A C 1
ATOM 793 O O . TYR A 1 97 ? -0.239 -5.760 10.266 1.00 81.88 97 TYR A O 1
ATOM 801 N N . LEU A 1 98 ? -0.438 -4.292 11.949 1.00 81.19 98 LEU A N 1
ATOM 802 C CA . LEU A 1 98 ? -0.016 -3.131 11.169 1.00 81.19 98 LEU A CA 1
ATOM 803 C C . LEU A 1 98 ? 1.512 -2.976 11.129 1.00 81.19 98 LEU A C 1
ATOM 805 O O . LEU A 1 98 ? 2.035 -2.269 10.265 1.00 81.19 98 LEU A O 1
ATOM 809 N N . GLY A 1 99 ? 2.239 -3.624 12.041 1.00 78.69 99 GLY A N 1
ATOM 810 C CA . GLY A 1 99 ? 3.668 -3.391 12.246 1.00 78.69 99 GLY A CA 1
ATOM 811 C C . GLY A 1 99 ? 3.947 -2.051 12.935 1.00 78.69 99 GLY A C 1
ATOM 812 O O . GLY A 1 99 ? 4.929 -1.390 12.612 1.00 78.69 99 GLY A O 1
ATOM 813 N N . ASN A 1 100 ? 3.050 -1.613 13.824 1.00 76.69 100 ASN A N 1
ATOM 814 C CA . ASN A 1 100 ? 3.221 -0.440 14.684 1.00 76.69 100 ASN A CA 1
ATOM 815 C C . ASN A 1 100 ? 3.527 -0.879 16.122 1.00 76.69 100 ASN A C 1
ATOM 817 O O . ASN A 1 100 ? 3.058 -1.928 16.563 1.00 76.69 100 ASN A O 1
ATOM 821 N N . SER A 1 101 ? 4.214 -0.030 16.892 1.00 67.25 101 SER A N 1
ATOM 822 C CA . SER A 1 101 ? 4.156 -0.134 18.353 1.00 67.25 101 SER A CA 1
ATOM 823 C C . SER A 1 101 ? 2.764 0.265 18.859 1.00 67.25 101 SER A C 1
ATOM 825 O O . SER A 1 101 ? 2.044 1.023 18.204 1.00 67.25 101 SER A O 1
ATOM 827 N N . GLU A 1 102 ? 2.388 -0.219 20.042 1.00 65.12 102 GLU A N 1
ATOM 828 C CA . GLU A 1 102 ? 1.100 0.098 20.673 1.00 65.12 102 GLU A CA 1
ATOM 829 C C . GLU A 1 102 ? 0.871 1.613 20.809 1.00 65.12 102 GLU A C 1
ATOM 831 O O . GLU A 1 102 ? -0.199 2.110 20.463 1.00 65.12 102 GLU A O 1
ATOM 836 N N . ALA A 1 103 ? 1.898 2.362 21.225 1.00 67.19 103 ALA A N 1
ATOM 837 C CA . ALA A 1 103 ? 1.833 3.816 21.379 1.00 67.19 103 ALA A CA 1
ATOM 838 C C . ALA A 1 103 ? 1.544 4.538 20.049 1.00 67.19 103 ALA A C 1
ATOM 840 O O . ALA A 1 103 ? 0.657 5.388 19.982 1.00 67.19 103 ALA A O 1
ATOM 841 N N . VAL A 1 104 ? 2.234 4.149 18.969 1.00 67.00 104 VAL A N 1
ATOM 842 C CA . VAL A 1 104 ? 2.011 4.701 17.619 1.00 67.00 104 VAL A CA 1
ATOM 843 C C . VAL A 1 104 ? 0.613 4.345 17.116 1.00 67.00 104 VAL A C 1
ATOM 845 O O . VAL A 1 104 ? -0.025 5.153 16.439 1.00 67.00 104 VAL A O 1
ATOM 848 N N . ASN A 1 105 ? 0.117 3.152 17.458 1.00 67.38 105 ASN A N 1
ATOM 849 C CA . ASN A 1 105 ? -1.220 2.730 17.067 1.00 67.38 105 ASN A CA 1
ATOM 850 C C . ASN A 1 105 ? -2.305 3.561 17.762 1.00 67.38 105 ASN A C 1
ATOM 852 O O . ASN A 1 105 ? -3.172 4.124 17.090 1.00 67.38 105 ASN A O 1
ATOM 856 N N . ASN A 1 106 ? -2.181 3.714 19.084 1.00 64.62 106 ASN A N 1
ATOM 857 C CA . ASN A 1 106 ? -3.091 4.512 19.899 1.00 64.62 106 ASN A CA 1
ATOM 858 C C . ASN A 1 106 ? -3.157 5.970 19.424 1.00 64.62 106 ASN A C 1
ATOM 860 O O . ASN 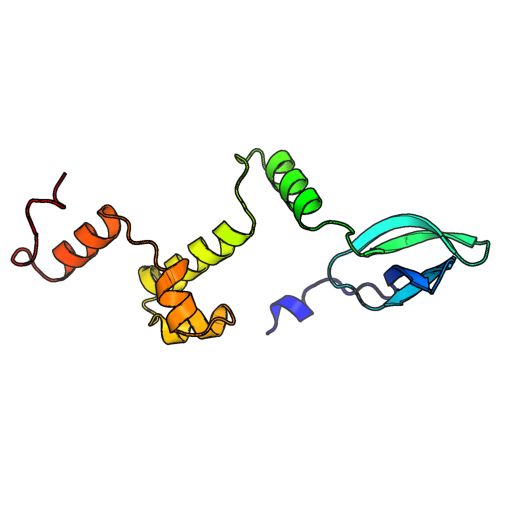A 1 106 ? -4.250 6.518 19.299 1.00 64.62 106 ASN A O 1
ATOM 864 N N . GLN A 1 107 ? -2.008 6.580 19.120 1.00 67.81 107 GLN A N 1
ATOM 865 C CA . GLN A 1 107 ? -1.917 8.006 18.800 1.00 67.81 107 GLN A CA 1
ATOM 866 C C . GLN A 1 107 ? -2.392 8.364 17.382 1.00 67.81 107 GLN A C 1
ATOM 868 O O . GLN A 1 107 ? -2.936 9.448 17.182 1.00 67.81 107 GLN A O 1
ATOM 873 N N . HIS A 1 108 ? -2.179 7.492 16.391 1.00 62.47 108 HIS A N 1
ATOM 874 C CA . HIS A 1 108 ? -2.374 7.854 14.978 1.00 62.47 108 HIS A CA 1
ATOM 875 C C . HIS A 1 108 ? -3.518 7.129 14.270 1.00 62.47 108 HIS A C 1
ATOM 877 O O . HIS A 1 108 ? -3.978 7.610 13.235 1.00 62.47 108 HIS A O 1
ATOM 883 N N . TYR A 1 109 ? -3.967 5.983 14.787 1.00 58.22 109 TYR A N 1
ATOM 884 C CA . TYR A 1 109 ? -4.898 5.110 14.066 1.00 58.22 109 TYR A CA 1
ATOM 885 C C . TYR A 1 109 ? -6.182 4.804 14.843 1.00 58.22 109 TYR A C 1
ATOM 887 O O . TYR A 1 109 ? -7.105 4.207 14.283 1.00 58.22 109 TYR A O 1
ATOM 895 N N . THR A 1 110 ? -6.287 5.228 16.104 1.00 61.78 110 THR A N 1
ATOM 896 C CA . THR A 1 110 ? -7.546 5.183 16.854 1.00 61.78 110 THR A CA 1
ATOM 897 C C . THR A 1 110 ? -8.455 6.296 16.347 1.00 61.78 110 THR A C 1
ATOM 899 O O . THR A 1 110 ? -8.367 7.440 16.786 1.00 61.78 110 THR A O 1
ATOM 902 N N . GLN A 1 111 ? -9.326 5.990 15.386 1.00 56.78 111 GLN A N 1
ATOM 903 C CA . GLN A 1 111 ? -10.379 6.929 15.016 1.00 56.78 111 GLN A CA 1
ATOM 904 C C . GLN A 1 111 ? -11.402 7.012 16.145 1.00 56.78 111 GLN A C 1
ATOM 906 O O . GLN A 1 111 ? -12.202 6.104 16.365 1.00 56.78 111 GLN A O 1
ATOM 911 N N . VAL A 1 112 ? -11.379 8.139 16.845 1.00 56.31 112 VAL A N 1
ATOM 912 C CA . VAL A 1 112 ? -12.396 8.508 17.821 1.00 56.31 112 VAL A CA 1
ATOM 913 C C . VAL A 1 112 ? -13.492 9.257 17.065 1.00 56.31 112 VAL A C 1
ATOM 915 O O . VAL A 1 112 ? -13.459 10.478 16.957 1.00 56.31 112 VAL A O 1
ATOM 918 N N . SER A 1 113 ? -14.438 8.532 16.460 1.00 61.91 113 SER A N 1
ATOM 919 C CA . SER A 1 113 ? -15.667 9.183 15.989 1.00 61.91 113 SER A CA 1
ATOM 920 C C . SER A 1 113 ? -16.637 9.310 17.160 1.00 61.91 113 SER A C 1
ATOM 922 O O . SER A 1 113 ? -16.829 8.349 17.910 1.00 61.91 113 SER A O 1
ATOM 924 N N . LEU A 1 114 ? -17.258 10.482 17.318 1.00 61.81 114 LEU A N 1
ATOM 925 C CA . LEU A 1 114 ? -18.265 10.715 18.361 1.00 61.81 114 LEU A CA 1
ATOM 926 C C . LEU A 1 114 ? -19.397 9.683 18.271 1.00 61.81 114 LEU A C 1
ATOM 928 O O . LEU A 1 114 ? -19.798 9.130 19.287 1.00 61.81 114 LEU A O 1
ATOM 932 N N . GLY A 1 115 ? -19.816 9.317 17.055 1.00 65.62 115 GLY A N 1
ATOM 933 C CA . GLY A 1 115 ? -20.798 8.254 16.837 1.00 65.62 115 GLY A CA 1
ATOM 934 C C . GLY A 1 115 ? -20.356 6.884 17.369 1.00 65.62 115 GLY A C 1
ATOM 935 O O . GLY A 1 115 ? -21.154 6.192 17.998 1.00 65.62 115 GLY A O 1
ATOM 936 N N . ALA A 1 116 ? -19.087 6.496 17.188 1.00 64.56 116 ALA A N 1
ATOM 937 C CA . ALA A 1 116 ? -18.564 5.239 17.733 1.00 64.56 116 ALA A CA 1
ATOM 938 C C . ALA A 1 116 ? -18.437 5.271 19.264 1.00 64.56 116 ALA A C 1
ATOM 940 O O . ALA A 1 116 ? -18.690 4.254 19.912 1.00 64.56 116 ALA A O 1
ATOM 941 N N . ILE A 1 117 ? -18.087 6.426 19.845 1.00 65.75 117 ILE A N 1
ATOM 942 C CA . ILE A 1 117 ? -18.116 6.624 21.302 1.00 65.75 117 ILE A CA 1
ATOM 943 C C . ILE A 1 117 ? -19.548 6.458 21.814 1.00 65.75 117 ILE A C 1
ATOM 945 O O . ILE A 1 117 ? -19.781 5.651 22.710 1.00 65.75 117 ILE A O 1
ATOM 949 N N . SER A 1 118 ? -20.513 7.156 21.213 1.00 65.75 118 SER A N 1
ATOM 950 C CA . SER A 1 118 ? -21.921 7.099 21.614 1.00 65.75 118 SER A CA 1
ATOM 951 C C . SER A 1 118 ? -22.502 5.698 21.488 1.00 65.75 118 SER A C 1
ATOM 953 O O . SER A 1 118 ? -23.204 5.253 22.393 1.00 65.75 118 SER A O 1
ATOM 955 N N . ALA A 1 119 ? -22.179 4.969 20.418 1.00 67.31 119 ALA A N 1
ATOM 956 C CA . ALA A 1 119 ? -22.596 3.580 20.252 1.00 67.31 119 ALA A CA 1
ATOM 957 C C . ALA A 1 119 ? -22.034 2.672 21.361 1.00 67.31 119 ALA A C 1
ATOM 959 O O . ALA A 1 119 ? -22.790 1.906 21.956 1.00 67.31 119 ALA A O 1
ATOM 960 N N . LYS A 1 120 ? -20.739 2.801 21.695 1.00 67.81 120 LYS A N 1
ATOM 961 C CA . LYS A 1 120 ? -20.106 2.033 22.784 1.00 67.81 120 LYS A CA 1
ATOM 962 C C . LYS A 1 120 ? -20.638 2.392 24.171 1.00 67.81 120 LYS A C 1
ATOM 964 O O . LYS A 1 120 ? -20.789 1.514 25.015 1.00 67.81 120 LYS A O 1
ATOM 969 N N . LEU A 1 121 ? -20.898 3.671 24.437 1.00 69.38 121 LEU A N 1
ATOM 970 C CA . LEU A 1 121 ? -21.468 4.101 25.716 1.00 69.38 121 LEU A CA 1
ATOM 971 C C . LEU A 1 121 ? -22.891 3.563 25.873 1.00 69.38 121 LEU A C 1
ATOM 973 O O . LEU A 1 121 ? -23.215 3.003 26.913 1.00 69.38 121 LEU A O 1
ATOM 977 N N . ARG A 1 122 ? -23.702 3.620 24.809 1.00 69.25 122 ARG A N 1
ATOM 978 C CA . ARG A 1 122 ? -25.055 3.046 24.793 1.00 69.25 122 ARG A CA 1
ATOM 979 C C . ARG A 1 122 ? -25.057 1.528 24.990 1.00 69.25 122 ARG A C 1
ATOM 981 O O . ARG A 1 122 ? -25.930 1.027 25.689 1.00 69.25 122 ARG A O 1
ATOM 988 N N . SER A 1 123 ? -24.093 0.796 24.422 1.00 69.38 123 SER A N 1
ATOM 989 C CA . SER A 1 123 ? -24.015 -0.665 24.585 1.00 69.38 123 SER A CA 1
ATOM 990 C C . SER A 1 123 ? -23.606 -1.112 25.993 1.00 69.38 123 SER A C 1
ATOM 992 O O . SER A 1 123 ? -23.891 -2.245 26.361 1.00 69.38 123 SER A O 1
ATOM 994 N N . ASN A 1 124 ? -22.955 -0.245 26.778 1.00 66.50 124 ASN A N 1
ATOM 995 C CA . ASN A 1 124 ? -22.522 -0.535 28.152 1.00 66.50 124 ASN A CA 1
ATOM 996 C C . ASN A 1 124 ? -23.515 -0.051 29.229 1.00 66.50 124 ASN A C 1
ATOM 998 O O . ASN A 1 124 ? -23.216 -0.145 30.417 1.00 66.50 124 ASN A O 1
ATOM 1002 N N . GLY A 1 125 ? -24.691 0.440 28.825 1.00 58.78 125 GLY A N 1
ATOM 1003 C CA . GLY A 1 125 ? -25.768 0.866 29.718 1.00 58.78 125 GLY A CA 1
ATOM 1004 C C . GLY A 1 125 ? -26.067 2.373 29.639 1.00 58.78 125 GLY A C 1
ATOM 1005 O O . GLY A 1 125 ? -25.166 3.182 29.412 1.00 58.78 125 GLY A O 1
ATOM 1006 N N . PRO A 1 126 ? -27.336 2.783 29.828 1.00 59.62 126 PRO A N 1
ATOM 1007 C CA . PRO A 1 126 ? -27.784 4.166 29.629 1.00 59.62 126 PRO A CA 1
ATOM 1008 C C . PRO A 1 126 ? -27.194 5.180 30.624 1.00 59.62 126 PRO A C 1
ATOM 1010 O O . PRO A 1 126 ? -27.246 6.378 30.358 1.00 59.62 126 PRO A O 1
ATOM 1013 N N . GLU A 1 127 ? -26.597 4.732 31.732 1.00 60.16 127 GLU A N 1
ATOM 1014 C CA . GLU A 1 127 ? -26.061 5.617 32.777 1.00 60.16 127 GLU A CA 1
ATOM 1015 C C . GLU A 1 127 ? -24.713 6.278 32.430 1.00 60.16 127 GLU A C 1
ATOM 1017 O O . GLU A 1 127 ? -24.287 7.192 33.130 1.00 60.16 127 GLU A O 1
ATOM 1022 N N . MET A 1 128 ? -24.044 5.880 31.338 1.00 53.84 128 MET A N 1
ATOM 1023 C CA . MET A 1 128 ? -22.738 6.444 30.942 1.00 53.84 128 MET A CA 1
ATOM 1024 C C . MET A 1 128 ? -22.795 7.479 29.802 1.00 53.84 128 MET A C 1
ATOM 1026 O O . MET A 1 128 ? -21.760 7.840 29.236 1.00 53.84 128 MET A O 1
ATOM 1030 N N . ILE A 1 129 ? -23.979 7.966 29.420 1.00 55.84 129 ILE A N 1
ATOM 1031 C CA . ILE A 1 129 ? -24.116 8.916 28.304 1.00 55.84 129 ILE A CA 1
ATOM 1032 C C . ILE A 1 129 ? -23.874 10.351 28.796 1.00 55.84 129 ILE A C 1
ATOM 1034 O O . ILE A 1 129 ? -24.733 10.961 29.427 1.00 55.84 129 ILE A O 1
ATOM 1038 N N . PHE A 1 130 ? -22.719 10.928 28.452 1.00 55.34 130 PHE A N 1
ATOM 1039 C CA . PHE A 1 130 ? -22.481 12.361 28.637 1.00 55.34 130 PHE A CA 1
ATOM 1040 C C . PHE A 1 130 ? -23.332 13.177 27.639 1.00 55.34 130 PHE A C 1
ATOM 1042 O O . PHE A 1 130 ? -23.270 12.903 26.435 1.00 55.34 130 PHE A O 1
ATOM 1049 N N . PRO A 1 131 ? -24.071 14.218 28.082 1.00 55.16 131 PRO A N 1
ATOM 1050 C CA . PRO A 1 131 ? -24.975 15.006 27.228 1.00 55.16 131 PRO A CA 1
ATOM 1051 C C . PRO A 1 131 ? -24.309 15.618 25.987 1.00 55.16 131 PRO A C 1
ATOM 1053 O O . PRO A 1 131 ? -24.956 15.851 24.972 1.00 55.16 131 PRO A O 1
ATOM 1056 N N . GLN A 1 132 ? -22.997 15.846 26.051 1.00 53.78 132 GLN A N 1
ATOM 1057 C CA . GLN A 1 132 ? -22.199 16.480 24.999 1.00 53.78 132 GLN A CA 1
ATOM 1058 C C . GLN A 1 132 ? -21.928 15.565 23.788 1.00 53.78 132 GLN A C 1
ATOM 1060 O O . GLN A 1 132 ? -21.416 16.034 22.778 1.00 53.78 132 GLN A O 1
ATOM 1065 N N . ILE A 1 133 ? -22.262 14.271 23.876 1.00 49.19 133 ILE A N 1
ATOM 1066 C CA . ILE A 1 133 ? -22.021 13.261 22.826 1.00 49.19 133 ILE A CA 1
ATOM 1067 C C . ILE A 1 133 ? -23.352 12.757 22.217 1.00 49.19 133 ILE A C 1
ATOM 1069 O O . ILE A 1 133 ? -23.376 11.829 21.409 1.00 49.19 133 ILE A O 1
ATOM 1073 N N . ALA A 1 134 ? -24.485 13.343 22.621 1.00 47.28 134 ALA A N 1
ATOM 1074 C CA . ALA A 1 134 ? -25.828 12.904 22.237 1.00 47.28 134 ALA A CA 1
ATOM 1075 C C . ALA A 1 134 ? -26.431 13.636 21.017 1.00 47.28 134 ALA A C 1
ATOM 1077 O O . ALA A 1 134 ? -27.569 13.327 20.664 1.00 47.28 134 ALA A O 1
ATOM 1078 N N . ALA A 1 135 ? -25.695 14.565 20.393 1.00 42.19 135 ALA A N 1
ATOM 1079 C CA . ALA A 1 135 ? -26.112 15.299 19.192 1.00 42.19 135 ALA A CA 1
ATOM 1080 C C . ALA A 1 135 ? -25.724 14.576 17.893 1.00 42.19 135 ALA A C 1
ATOM 1082 O O . ALA A 1 135 ? -24.589 14.047 17.827 1.00 42.19 135 ALA A O 1
#

Foldseek 3Di:
DCVLVPQDWDPWEWEFDDPDPDTAIDIDTDSDWDWDFDDHPNDTDTHTYDDPDPQVVQVVVCVVVVHDDDDPVVVLLVQLCCCCPVVPDDLCVSCVVSVHHSVCSVPPRPDPDLVSVQVVQVVVDPPRDDPVSVD

Mean predicted aligned error: 11.67 Å

Secondary structure (DSSP, 8-state):
--TTTSS---S-EEEEEEETTEEEEEEE--SSEEEEEEEETTEEEEEEEE-S-HHHHHHHHHHHTTPPP--HHHHHHHHHHIIIIIS---HHHHHHHHT--HHHHHHHT----HHHHHHHHHHT-GGG--GGG--